Protein AF-A0A439DFT6-F1 (afdb_monomer_lite)

Secondary structure (DSSP, 8-state):
-HHHHHHHHHHTT--EEEEESB-TTSS-BPPHHHHHHHHHHHHHHHHHTT-TT-EEEEEE-HHHHHHHTTPPP-HHHHHHHHHHHHHHHHHHHHTT-SEEEE--HHHH---HHHHHHHHHHHTT-EEEEPP-STTSPPHHHHHHHT-SEEE-TTHHHHHHHHHHHHHHHHHHTT---

Sequence (177 aa):
MQLAACLWTAGAGAVGANVEDLRGDGEALWSLEEQVWRLKRVLEVAAENGCTGFVINARCDVFNLAWSKGAKSGADGDEALLREVVRRGKAYLEAGATTVFVWGGAGRGVRDHEIRTLVGEFGGRLAVKLGEGENALSVRELADIGVARISVGPSLYLAGNKAVREVAGRIVQGGRL

pLDDT: mean 92.46, std 9.85, range [46.19, 98.88]

Structure (mmCIF, N/CA/C/O backbone):
data_AF-A0A439DFT6-F1
#
_entry.id   AF-A0A439DFT6-F1
#
loop_
_atom_site.group_PDB
_atom_site.id
_atom_site.type_symbol
_atom_site.label_atom_id
_atom_site.label_alt_id
_atom_site.label_comp_id
_atom_site.label_asym_id
_atom_site.label_entity_id
_atom_site.label_seq_id
_atom_site.pdbx_PDB_ins_code
_atom_site.Cartn_x
_atom_site.Cartn_y
_atom_site.Cartn_z
_atom_site.occupancy
_atom_site.B_iso_or_equiv
_atom_site.auth_seq_id
_atom_site.auth_comp_id
_atom_site.auth_asym_id
_atom_site.auth_atom_id
_atom_site.pdbx_PDB_model_num
ATOM 1 N N . MET A 1 1 ? 0.814 19.461 2.823 1.00 46.19 1 MET A N 1
ATOM 2 C CA . MET A 1 1 ? 0.739 19.138 1.377 1.00 46.19 1 MET A CA 1
ATOM 3 C C . MET A 1 1 ? -0.189 17.952 1.064 1.00 46.19 1 MET A C 1
ATOM 5 O O . MET A 1 1 ? -0.989 18.076 0.152 1.00 46.19 1 MET A O 1
ATOM 9 N N . GLN A 1 2 ? -0.179 16.845 1.826 1.00 52.91 2 GLN A N 1
ATOM 10 C CA . GLN A 1 2 ? -1.015 15.654 1.537 1.00 52.91 2 GLN A CA 1
ATOM 11 C C . GLN A 1 2 ? -2.542 15.820 1.704 1.00 52.91 2 GLN A C 1
ATOM 13 O O . GLN A 1 2 ? -3.296 15.145 1.011 1.00 52.91 2 GLN A O 1
ATOM 18 N N . LEU A 1 3 ? -3.018 16.721 2.571 1.00 53.25 3 LEU A N 1
ATOM 19 C CA . LEU A 1 3 ? -4.462 16.908 2.810 1.00 53.25 3 LEU A CA 1
ATOM 20 C C . LEU A 1 3 ? -5.192 17.569 1.629 1.00 53.25 3 LEU A C 1
ATOM 22 O O . LEU A 1 3 ? -6.256 17.108 1.230 1.00 53.25 3 LEU A O 1
ATOM 26 N N . ALA A 1 4 ? -4.584 18.590 1.015 1.00 56.88 4 ALA A N 1
ATOM 27 C CA . ALA A 1 4 ? -5.124 19.225 -0.191 1.00 56.88 4 ALA A CA 1
ATOM 28 C C . ALA A 1 4 ? -5.192 18.239 -1.370 1.00 56.88 4 ALA A C 1
ATOM 30 O O . ALA A 1 4 ? -6.141 18.263 -2.150 1.00 56.88 4 ALA A O 1
ATOM 31 N N . ALA A 1 5 ? -4.221 17.323 -1.454 1.00 61.09 5 ALA A N 1
ATOM 32 C CA . ALA A 1 5 ? -4.226 16.268 -2.457 1.00 61.09 5 ALA A CA 1
ATOM 33 C C . ALA A 1 5 ? -5.395 15.290 -2.260 1.00 61.09 5 ALA A C 1
ATOM 35 O O . ALA A 1 5 ? -6.008 14.899 -3.246 1.00 61.09 5 ALA A O 1
ATOM 36 N N . CYS A 1 6 ? -5.753 14.934 -1.020 1.00 62.88 6 CYS A N 1
ATOM 37 C CA . CYS A 1 6 ? -6.883 14.034 -0.750 1.00 62.88 6 CYS A CA 1
ATOM 38 C C . CYS A 1 6 ? -8.229 14.664 -1.133 1.00 62.88 6 CYS A C 1
ATOM 40 O O . CYS A 1 6 ? -9.065 13.997 -1.736 1.00 62.88 6 CYS A O 1
ATOM 42 N N . LEU A 1 7 ? -8.402 15.961 -0.863 1.00 66.38 7 LEU A N 1
ATOM 43 C CA . LEU A 1 7 ? -9.590 16.712 -1.276 1.00 66.38 7 LEU A CA 1
ATOM 44 C C . LEU A 1 7 ? -9.737 16.786 -2.788 1.00 66.38 7 LEU A C 1
ATOM 46 O O . LEU A 1 7 ? -10.799 16.487 -3.327 1.00 66.38 7 LEU A O 1
ATOM 50 N N . TRP A 1 8 ? -8.651 17.134 -3.476 1.00 72.12 8 TRP A N 1
ATOM 51 C CA . TRP A 1 8 ? -8.635 17.132 -4.933 1.00 72.12 8 TRP A CA 1
ATOM 52 C C . TRP A 1 8 ? -8.912 15.734 -5.498 1.00 72.12 8 TRP A C 1
ATOM 54 O O . TRP A 1 8 ? -9.684 15.594 -6.438 1.00 72.12 8 TRP A O 1
ATOM 64 N N . THR A 1 9 ? -8.338 14.696 -4.884 1.00 74.88 9 THR A N 1
ATOM 65 C CA . THR A 1 9 ? -8.530 13.291 -5.277 1.00 74.88 9 THR A CA 1
ATOM 66 C C . THR A 1 9 ? -10.007 12.902 -5.206 1.00 74.88 9 THR A C 1
ATOM 68 O O . THR A 1 9 ? -10.544 12.369 -6.176 1.00 74.88 9 THR A O 1
ATOM 71 N N . ALA A 1 10 ? -10.688 13.233 -4.107 1.00 74.25 10 ALA A N 1
ATOM 72 C CA . ALA A 1 10 ? -12.118 12.981 -3.959 1.00 74.25 10 ALA A CA 1
ATOM 73 C C . ALA A 1 10 ? -12.960 13.818 -4.943 1.00 74.25 10 ALA A C 1
ATOM 75 O O . ALA A 1 10 ? -13.829 13.278 -5.624 1.00 74.25 10 ALA A O 1
ATOM 76 N N . GLY A 1 11 ? -12.643 15.109 -5.104 1.00 78.06 11 GLY A N 1
ATOM 77 C CA . GLY A 1 11 ? -13.295 15.987 -6.083 1.00 78.06 11 GLY A CA 1
ATOM 78 C C . GLY A 1 11 ? -13.115 15.538 -7.540 1.00 78.06 11 GLY A C 1
ATOM 79 O O . GLY A 1 11 ? -13.977 15.799 -8.374 1.00 78.06 11 GLY A O 1
ATOM 80 N N . ALA A 1 12 ? -12.037 14.811 -7.843 1.00 85.00 12 ALA A N 1
ATOM 81 C CA . ALA A 1 12 ? -11.790 14.176 -9.137 1.00 85.00 12 ALA A CA 1
ATOM 82 C C . ALA A 1 12 ? -12.523 12.827 -9.318 1.00 85.00 12 ALA A C 1
ATOM 84 O O . ALA A 1 12 ? -12.347 12.169 -10.343 1.00 85.00 12 ALA A O 1
ATOM 85 N N . GLY A 1 13 ? -13.338 12.400 -8.346 1.00 86.50 13 GLY A N 1
ATOM 86 C CA . GLY A 1 13 ? -14.140 11.174 -8.400 1.00 86.50 13 GLY A CA 1
ATOM 87 C C . GLY A 1 13 ? -13.466 9.930 -7.816 1.00 86.50 13 GLY A C 1
ATOM 88 O O . GLY A 1 13 ? -13.997 8.827 -7.953 1.00 86.50 13 GLY A O 1
ATOM 89 N N . ALA A 1 14 ? -12.307 10.059 -7.164 1.00 89.75 14 ALA A N 1
ATOM 90 C CA . ALA A 1 14 ? -11.690 8.920 -6.496 1.00 89.75 14 ALA A CA 1
ATOM 91 C C . ALA A 1 14 ? -12.434 8.563 -5.200 1.00 89.75 14 ALA A C 1
ATOM 93 O O . ALA A 1 14 ? -12.716 9.416 -4.361 1.00 89.75 14 ALA A O 1
ATOM 94 N N . VAL A 1 15 ? -12.675 7.268 -5.004 1.00 91.25 15 VAL A N 1
ATOM 95 C CA . VAL A 1 15 ? -13.383 6.719 -3.832 1.00 91.25 15 VAL A CA 1
ATOM 96 C C . VAL A 1 15 ? -12.442 6.218 -2.731 1.00 91.25 15 VAL A C 1
ATOM 98 O O . VAL A 1 15 ? -12.882 5.631 -1.747 1.00 91.25 15 VAL A O 1
ATOM 101 N N . GLY A 1 16 ? -11.134 6.416 -2.890 1.00 94.00 16 GLY A N 1
ATOM 102 C CA . GLY A 1 16 ? -10.143 6.031 -1.896 1.00 94.00 16 GLY A CA 1
ATOM 103 C C . GLY A 1 16 ? -8.721 6.418 -2.281 1.00 94.00 16 GLY A C 1
ATOM 104 O O . GLY A 1 16 ? -8.456 6.824 -3.414 1.00 94.00 16 GLY A O 1
ATOM 105 N N . ALA A 1 17 ? -7.793 6.266 -1.338 1.00 94.88 17 ALA A N 1
ATOM 106 C CA . ALA A 1 17 ? -6.381 6.578 -1.545 1.00 94.88 17 ALA A CA 1
ATOM 107 C C . ALA A 1 17 ? -5.445 5.629 -0.788 1.00 94.88 17 ALA A C 1
ATOM 109 O O . ALA A 1 17 ? -5.797 5.049 0.242 1.00 94.88 17 ALA A O 1
ATOM 110 N N . ASN A 1 18 ? -4.215 5.518 -1.294 1.00 96.75 18 ASN A N 1
ATOM 111 C CA . ASN A 1 18 ? -3.102 5.003 -0.508 1.00 96.75 18 ASN A CA 1
ATOM 112 C C . ASN A 1 18 ? -2.493 6.158 0.297 1.00 96.75 18 ASN A C 1
ATOM 114 O O . ASN A 1 18 ? -2.158 7.192 -0.279 1.00 96.75 18 ASN A O 1
ATOM 118 N N . VAL A 1 19 ? -2.313 5.974 1.605 1.00 96.88 19 VAL A N 1
ATOM 119 C CA . VAL A 1 19 ? -1.656 6.965 2.475 1.00 96.88 19 VAL A CA 1
ATOM 120 C C . VAL A 1 19 ? -0.466 6.303 3.149 1.00 96.88 19 VAL A C 1
ATOM 122 O O . VAL A 1 19 ? -0.645 5.426 3.990 1.00 96.88 19 VAL A O 1
ATOM 125 N N . GLU A 1 20 ? 0.741 6.699 2.755 1.00 97.00 20 GLU A N 1
ATOM 126 C CA . GLU A 1 20 ? 1.988 6.105 3.245 1.00 97.00 20 GLU A CA 1
ATOM 127 C C . GLU A 1 20 ? 2.536 6.779 4.502 1.00 97.00 20 GLU A C 1
ATOM 129 O O . GLU A 1 20 ? 2.322 7.978 4.746 1.00 97.00 20 GLU A O 1
ATOM 134 N N . ASP A 1 21 ? 3.214 5.965 5.308 1.00 98.00 21 ASP A N 1
ATOM 135 C CA . ASP A 1 21 ? 3.904 6.370 6.527 1.00 98.00 21 ASP A CA 1
ATOM 136 C C . ASP A 1 21 ? 5.374 6.731 6.299 1.00 98.00 21 ASP A C 1
ATOM 138 O O . ASP A 1 21 ? 5.986 7.299 7.199 1.00 98.00 21 ASP A O 1
ATOM 142 N N . LEU A 1 22 ? 5.918 6.505 5.101 1.00 96.94 22 LEU A N 1
ATOM 143 C CA . LEU A 1 22 ? 7.185 7.092 4.676 1.00 96.94 22 LEU A CA 1
ATOM 144 C C . LEU A 1 22 ? 7.023 8.607 4.495 1.00 96.94 22 LEU A C 1
ATOM 146 O O . LEU A 1 22 ? 6.052 9.096 3.909 1.00 96.94 22 LEU A O 1
ATOM 150 N N . ARG A 1 23 ? 7.973 9.380 5.017 1.00 95.19 23 ARG A N 1
ATOM 151 C CA . ARG A 1 23 ? 8.036 10.820 4.766 1.00 95.19 23 ARG A CA 1
ATOM 152 C C . ARG A 1 23 ? 8.435 11.082 3.317 1.00 95.19 23 ARG A C 1
ATOM 154 O O . ARG A 1 23 ? 9.106 10.274 2.686 1.00 95.19 23 ARG A O 1
ATOM 161 N N . GLY A 1 24 ? 8.060 12.252 2.803 1.00 90.19 24 GLY A N 1
ATOM 162 C CA . GLY A 1 24 ? 8.335 12.627 1.412 1.00 90.19 24 GLY A CA 1
ATOM 163 C C . GLY A 1 24 ? 9.822 12.763 1.060 1.00 90.19 24 GLY A C 1
ATOM 164 O O . GLY A 1 24 ? 10.148 12.791 -0.120 1.00 90.19 24 GLY A O 1
ATOM 165 N N . ASP A 1 25 ? 10.710 12.835 2.057 1.00 91.31 25 ASP A N 1
ATOM 166 C CA . ASP A 1 25 ? 12.165 12.782 1.861 1.00 91.31 25 ASP A CA 1
ATOM 167 C C . ASP A 1 25 ? 12.691 11.352 1.644 1.00 91.31 25 ASP A C 1
ATOM 16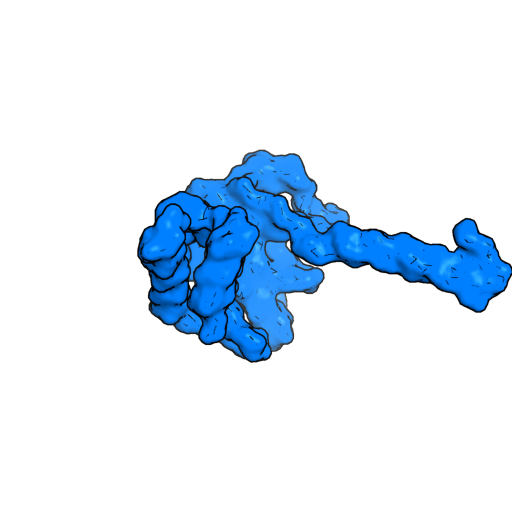9 O O . ASP A 1 25 ? 13.820 11.185 1.202 1.00 91.31 25 ASP A O 1
ATOM 173 N N . GLY A 1 26 ? 11.886 10.324 1.932 1.00 91.44 26 GLY A N 1
ATOM 174 C CA . GLY A 1 26 ? 12.284 8.919 1.852 1.00 91.44 26 GLY A CA 1
ATOM 175 C C . GLY A 1 26 ? 13.213 8.459 2.980 1.00 91.44 26 GLY A C 1
ATOM 176 O O . GLY A 1 26 ? 13.631 7.303 2.984 1.00 91.44 26 GLY A O 1
ATOM 177 N N . GLU A 1 27 ? 13.515 9.325 3.951 1.00 93.06 27 GLU A N 1
ATOM 178 C CA . GLU A 1 27 ? 14.574 9.094 4.941 1.00 93.06 27 GLU A CA 1
ATOM 179 C C . GLU A 1 27 ? 14.055 8.556 6.272 1.00 93.06 27 GLU A C 1
ATOM 181 O O . GLU A 1 27 ? 14.809 7.958 7.045 1.00 93.06 27 GLU A O 1
ATOM 186 N N . ALA A 1 28 ? 12.778 8.753 6.585 1.00 96.06 28 ALA A N 1
ATOM 187 C CA . ALA A 1 28 ? 12.188 8.205 7.798 1.00 96.06 28 ALA A CA 1
ATOM 188 C C . ALA A 1 28 ? 10.698 7.934 7.636 1.00 96.06 28 ALA A C 1
ATOM 190 O O . ALA A 1 28 ? 10.047 8.450 6.728 1.00 96.06 28 ALA A O 1
ATOM 191 N N . LEU A 1 29 ? 10.160 7.150 8.565 1.00 97.81 29 LEU A N 1
ATOM 192 C CA . LEU A 1 29 ? 8.723 7.051 8.755 1.00 97.81 29 LEU A CA 1
ATOM 193 C C . LEU A 1 29 ? 8.243 8.206 9.637 1.00 97.81 29 LEU A C 1
ATOM 195 O O . LEU A 1 29 ? 8.981 8.694 10.495 1.00 97.81 29 LEU A O 1
ATOM 199 N N . TRP A 1 30 ? 6.987 8.595 9.473 1.00 97.94 30 TRP A N 1
ATOM 200 C CA . TRP A 1 30 ? 6.274 9.344 10.500 1.00 97.94 30 TRP A CA 1
ATOM 201 C C . TRP A 1 30 ? 6.194 8.522 11.792 1.00 97.94 30 TRP A C 1
ATOM 203 O O . TRP A 1 30 ? 6.195 7.276 11.766 1.00 97.94 30 TRP A O 1
ATOM 213 N N . SER A 1 31 ? 6.103 9.213 12.932 1.00 98.38 31 SER A N 1
ATOM 214 C CA . SER A 1 31 ? 5.761 8.536 14.185 1.00 98.38 31 SER A CA 1
ATOM 215 C C . SER A 1 31 ? 4.411 7.825 14.041 1.00 98.38 31 SER A C 1
ATOM 217 O O . SER A 1 31 ? 3.616 8.125 13.140 1.00 98.38 31 SER A O 1
ATOM 219 N N . LEU A 1 32 ? 4.160 6.834 14.897 1.00 98.69 32 LEU A N 1
ATOM 220 C CA . LEU A 1 32 ? 2.911 6.080 14.827 1.00 98.69 32 LEU A CA 1
ATOM 221 C C . LEU A 1 32 ? 1.713 7.014 15.044 1.00 98.69 32 LEU A C 1
ATOM 223 O O . LEU A 1 32 ? 0.720 6.943 14.323 1.00 98.69 32 LEU A O 1
ATOM 227 N N . GLU A 1 33 ? 1.854 7.921 16.002 1.00 98.62 33 GLU A N 1
ATOM 228 C CA . GLU A 1 33 ? 0.868 8.911 16.408 1.00 98.62 33 GLU A CA 1
ATOM 229 C C . GLU A 1 33 ? 0.565 9.885 15.265 1.00 98.62 33 GLU A C 1
ATOM 231 O O . GLU A 1 33 ? -0.601 10.116 14.940 1.00 98.62 33 GLU A O 1
ATOM 236 N N . GLU A 1 34 ? 1.601 10.405 14.600 1.00 98.38 34 GLU A N 1
ATOM 237 C CA . GLU A 1 34 ? 1.437 11.288 13.442 1.00 98.38 34 GLU A CA 1
ATOM 238 C C . GLU A 1 34 ? 0.764 10.569 12.276 1.00 98.38 34 GLU A C 1
ATOM 240 O O . GLU A 1 34 ? -0.132 11.132 11.647 1.00 98.38 34 GLU A O 1
ATOM 245 N N . GLN A 1 35 ? 1.151 9.324 11.984 1.00 98.44 35 GLN A N 1
ATOM 246 C CA . GLN A 1 35 ? 0.520 8.577 10.903 1.00 98.44 35 GLN A CA 1
ATOM 247 C C . GLN A 1 35 ? -0.953 8.290 11.206 1.00 98.44 35 GLN A C 1
ATOM 249 O O . GLN A 1 35 ? -1.802 8.519 10.348 1.00 98.44 35 GLN A O 1
ATOM 254 N N . VAL A 1 36 ? -1.283 7.856 12.425 1.00 98.75 36 VAL A N 1
ATOM 255 C CA . VAL A 1 36 ? -2.674 7.649 12.857 1.00 98.75 36 VAL A CA 1
ATOM 256 C C . VAL A 1 36 ? -3.481 8.943 12.746 1.00 98.75 36 VAL A C 1
ATOM 258 O O . VAL A 1 36 ? -4.593 8.926 12.213 1.00 98.75 36 VAL A O 1
ATOM 261 N N . TRP A 1 37 ? -2.924 10.072 13.192 1.00 98.06 37 TRP A N 1
ATOM 262 C CA . TRP A 1 37 ? -3.565 11.377 13.044 1.00 98.06 37 TRP A CA 1
ATOM 263 C C . TRP A 1 37 ? -3.812 11.722 11.569 1.00 98.06 37 TRP A C 1
ATOM 265 O O . TRP A 1 37 ? -4.918 12.127 11.209 1.00 98.06 37 TRP A O 1
ATOM 275 N N . ARG A 1 38 ? -2.827 11.490 10.690 1.00 97.00 38 ARG A N 1
ATOM 276 C CA . ARG A 1 38 ? -2.957 11.725 9.243 1.00 97.00 38 ARG A CA 1
ATOM 277 C C . ARG A 1 38 ? -4.072 10.883 8.624 1.00 97.00 38 ARG A C 1
ATOM 279 O O . ARG A 1 38 ? -4.855 11.424 7.848 1.00 97.00 38 ARG A O 1
ATOM 286 N N . LEU A 1 39 ? -4.169 9.596 8.966 1.00 97.50 39 LEU A N 1
ATOM 287 C CA . LEU A 1 39 ? -5.229 8.709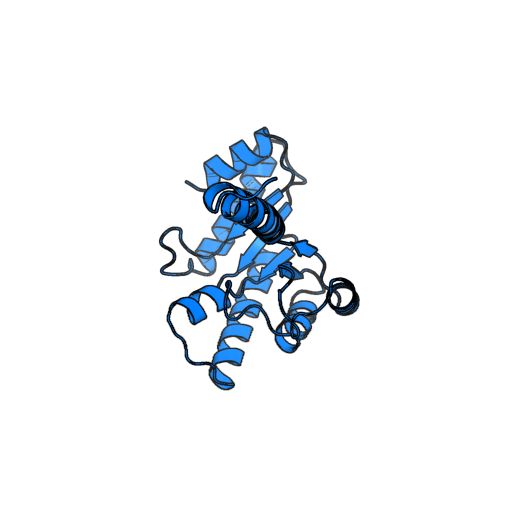 8.464 1.00 97.50 39 LEU A CA 1
ATOM 288 C C . LEU A 1 39 ? -6.618 9.207 8.883 1.00 97.50 39 LEU A C 1
ATOM 290 O O . LEU A 1 39 ? -7.490 9.375 8.031 1.00 97.50 39 L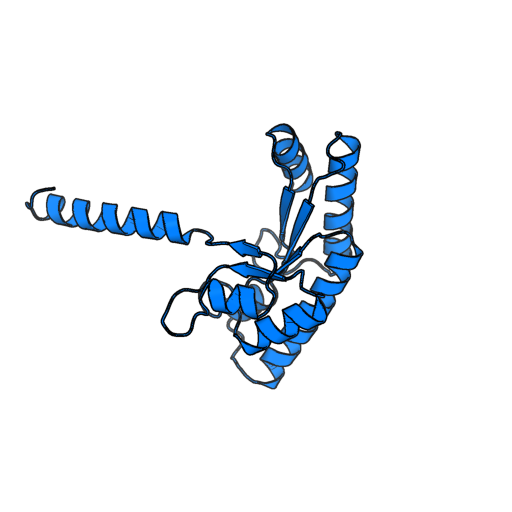EU A O 1
ATOM 294 N N . LYS A 1 40 ? -6.799 9.520 10.173 1.00 97.44 40 LYS A N 1
ATOM 295 C CA . LYS A 1 40 ? -8.064 10.059 10.697 1.00 97.44 40 LYS A CA 1
ATOM 296 C C . LYS A 1 40 ? -8.441 11.369 10.018 1.00 97.44 40 LYS A C 1
ATOM 298 O O . LYS A 1 40 ? -9.585 11.527 9.602 1.00 97.44 40 LYS A O 1
ATOM 303 N N . ARG A 1 41 ? -7.475 12.276 9.837 1.00 95.81 41 ARG A N 1
ATOM 304 C CA . ARG A 1 41 ? -7.732 13.566 9.192 1.00 95.81 41 ARG A CA 1
ATOM 305 C C . ARG A 1 41 ? -8.142 13.410 7.727 1.00 95.81 41 ARG A C 1
ATOM 307 O O . ARG A 1 41 ? -8.985 14.167 7.268 1.00 95.81 41 ARG A O 1
ATOM 314 N N . VAL A 1 42 ? -7.595 12.437 6.993 1.00 93.88 42 VAL A N 1
ATOM 315 C CA . VAL A 1 42 ? -8.036 12.154 5.614 1.00 93.88 42 VAL A CA 1
ATOM 316 C C . VAL A 1 42 ? -9.494 11.689 5.583 1.00 93.88 42 VAL A C 1
ATOM 318 O O . VAL A 1 42 ? -10.258 12.197 4.766 1.00 93.88 42 VAL A O 1
ATOM 321 N N . LEU A 1 43 ? -9.892 10.771 6.472 1.00 94.19 43 LEU A N 1
ATOM 322 C CA . LEU A 1 43 ? -11.280 10.295 6.554 1.00 94.19 43 LEU A CA 1
ATOM 323 C C . LEU A 1 43 ? -12.251 11.416 6.939 1.00 94.19 43 LEU A C 1
ATOM 325 O O . LEU A 1 43 ? -13.291 11.570 6.306 1.00 94.19 43 LEU A O 1
ATOM 329 N N . GLU A 1 44 ? -11.894 12.214 7.946 1.00 94.06 44 GLU A N 1
ATOM 330 C CA . GLU A 1 44 ? -12.691 13.356 8.404 1.00 94.06 44 GLU A CA 1
ATOM 331 C C . GLU A 1 44 ? -12.914 14.363 7.270 1.00 94.06 44 GLU A C 1
ATOM 333 O O . GLU A 1 44 ? -14.048 14.702 6.951 1.00 94.06 44 GLU A O 1
ATOM 338 N N . VAL A 1 45 ? -11.840 14.762 6.589 1.00 90.81 45 VAL A N 1
ATOM 339 C CA . VAL A 1 45 ? -11.898 15.709 5.471 1.00 90.81 45 VAL A CA 1
ATOM 340 C C . VAL A 1 45 ? -12.704 15.155 4.293 1.00 90.81 45 VAL A C 1
ATOM 342 O O . VAL A 1 45 ? -13.462 15.895 3.665 1.00 90.81 45 VAL A O 1
ATOM 345 N N . ALA A 1 46 ? -12.579 13.862 3.984 1.00 89.69 46 ALA A N 1
ATOM 346 C CA . ALA A 1 46 ? -13.399 13.231 2.953 1.00 89.69 46 ALA A CA 1
ATOM 347 C C . ALA A 1 46 ? -14.893 13.281 3.321 1.00 89.69 46 ALA A C 1
ATOM 349 O O . ALA A 1 46 ? -15.718 13.650 2.485 1.00 89.69 46 ALA A O 1
ATOM 350 N N . ALA A 1 47 ? -15.239 12.988 4.577 1.00 90.69 47 ALA A N 1
ATOM 351 C CA . ALA A 1 47 ? -16.610 13.065 5.071 1.00 90.69 47 ALA A CA 1
ATOM 352 C C . ALA A 1 47 ? -17.165 14.503 5.058 1.00 90.69 47 ALA A C 1
ATOM 354 O O . ALA A 1 47 ? -18.278 14.707 4.574 1.00 90.69 47 ALA A O 1
ATOM 355 N N . GLU A 1 48 ? -16.380 15.498 5.495 1.00 89.75 48 GLU A N 1
ATOM 356 C CA . GLU A 1 48 ? -16.717 16.936 5.429 1.00 89.75 48 GLU A CA 1
ATOM 357 C C . GLU A 1 48 ? -17.063 17.390 3.997 1.00 89.75 48 GLU A C 1
ATOM 359 O O . GLU A 1 48 ? -17.821 18.340 3.810 1.00 89.75 48 GLU A O 1
ATOM 364 N N . ASN A 1 49 ? -16.541 16.694 2.982 1.00 85.62 49 ASN A N 1
ATOM 365 C CA . ASN A 1 49 ? -16.734 17.003 1.563 1.00 85.62 49 ASN A CA 1
ATOM 366 C C . ASN A 1 49 ? -17.709 16.039 0.861 1.00 85.62 49 ASN A C 1
ATOM 368 O O . ASN A 1 49 ? -17.737 15.959 -0.364 1.00 85.62 49 ASN A O 1
ATOM 372 N N . GLY A 1 50 ? -18.527 15.310 1.628 1.00 86.88 50 GLY A N 1
ATOM 373 C CA . GLY A 1 50 ? -19.589 14.449 1.100 1.00 86.88 50 GLY A CA 1
ATOM 374 C C . GLY A 1 50 ? -19.132 13.059 0.646 1.00 86.88 50 GLY A C 1
ATOM 375 O O . GLY A 1 50 ? -19.939 12.290 0.127 1.00 86.88 50 GLY A O 1
ATOM 376 N N . CYS A 1 51 ? -17.868 12.692 0.865 1.00 88.12 51 CYS A N 1
ATOM 377 C CA . CYS A 1 51 ? -17.307 11.385 0.518 1.00 88.12 51 CYS A CA 1
ATOM 378 C C . CYS A 1 51 ? -17.246 10.454 1.738 1.00 88.12 51 CYS A C 1
ATOM 380 O O . CYS A 1 51 ? -16.184 9.970 2.122 1.00 88.12 51 CYS A O 1
ATOM 382 N N . THR A 1 52 ? -18.394 10.169 2.353 1.00 88.38 52 THR A N 1
ATOM 383 C CA . THR A 1 52 ? -18.481 9.326 3.564 1.00 88.38 52 THR A CA 1
ATOM 384 C C . THR A 1 52 ? -18.074 7.864 3.344 1.00 88.38 52 T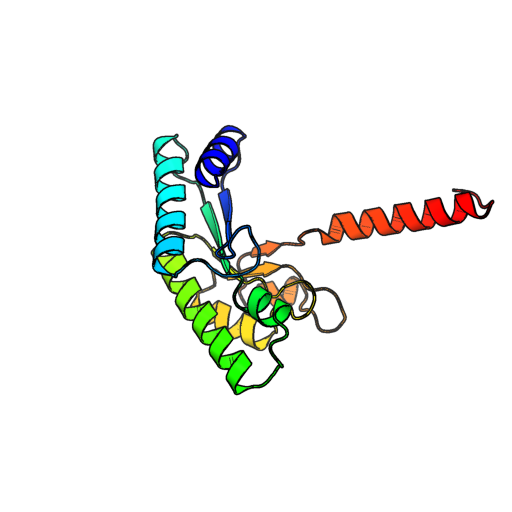HR A C 1
ATOM 386 O O . THR A 1 52 ? -17.751 7.170 4.303 1.00 88.38 52 THR A O 1
ATOM 389 N N . GLY A 1 53 ? -18.060 7.395 2.092 1.00 90.44 53 GLY A N 1
ATOM 390 C CA . GLY A 1 53 ? -17.585 6.063 1.702 1.00 90.44 53 GLY A CA 1
ATOM 391 C C . GLY A 1 53 ? -16.107 5.998 1.305 1.00 90.44 53 GLY A C 1
ATOM 392 O O . GLY A 1 53 ? -15.694 5.000 0.719 1.00 90.44 53 GLY A O 1
ATOM 393 N N . PHE A 1 54 ? -15.320 7.053 1.547 1.00 94.12 54 PHE A N 1
ATOM 394 C CA . PHE A 1 54 ? -13.919 7.092 1.135 1.00 94.12 54 PHE A CA 1
ATOM 395 C C . PHE A 1 54 ? -13.081 6.062 1.900 1.00 94.12 54 PHE A C 1
ATOM 397 O O . PHE A 1 54 ? -13.030 6.075 3.129 1.00 94.12 54 PHE A O 1
ATOM 404 N N . VAL A 1 55 ? -12.388 5.184 1.174 1.00 96.56 55 VAL A N 1
ATOM 405 C CA . VAL A 1 55 ? -11.568 4.123 1.774 1.00 96.56 55 VAL A CA 1
ATOM 406 C C . VAL A 1 55 ? -10.090 4.494 1.806 1.00 96.56 55 VAL A C 1
ATOM 408 O O . VAL A 1 55 ? -9.533 5.009 0.833 1.00 96.56 55 VAL A O 1
ATOM 411 N N . ILE A 1 56 ? -9.415 4.172 2.909 1.00 97.88 56 ILE A N 1
ATOM 412 C CA . ILE A 1 56 ? -7.959 4.298 2.998 1.00 97.88 56 ILE A CA 1
ATOM 413 C C . ILE A 1 56 ? -7.308 2.923 2.950 1.00 97.88 56 ILE A C 1
ATOM 415 O O . ILE A 1 56 ? -7.613 2.036 3.745 1.00 97.88 56 ILE A O 1
ATOM 419 N N . ASN A 1 57 ? -6.348 2.789 2.041 1.00 98.44 57 ASN A N 1
ATOM 420 C CA . ASN A 1 57 ? -5.372 1.714 2.041 1.00 98.44 57 ASN A CA 1
ATOM 421 C C . ASN A 1 57 ? -4.071 2.241 2.666 1.00 98.44 57 ASN A C 1
ATOM 423 O O . ASN A 1 57 ? -3.248 2.864 1.990 1.00 98.44 57 ASN A O 1
ATOM 427 N N . ALA A 1 58 ? -3.918 2.071 3.978 1.00 98.62 58 ALA A N 1
ATOM 428 C CA . ALA A 1 58 ? -2.801 2.639 4.726 1.00 98.62 58 ALA A CA 1
ATOM 429 C C . ALA A 1 58 ? -1.511 1.897 4.370 1.00 98.62 58 ALA A C 1
ATOM 431 O O . ALA A 1 58 ? -1.384 0.703 4.637 1.00 98.62 58 ALA A O 1
ATOM 432 N N . ARG A 1 59 ? -0.561 2.589 3.741 1.00 98.62 59 ARG A N 1
ATOM 433 C CA . ARG A 1 59 ? 0.690 1.989 3.286 1.00 98.62 59 ARG A CA 1
ATOM 434 C C . ARG A 1 59 ? 1.752 2.067 4.385 1.00 98.62 59 ARG A C 1
ATOM 436 O O . ARG A 1 59 ? 1.981 3.133 4.949 1.00 98.62 59 ARG A O 1
ATOM 443 N N . CYS A 1 60 ? 2.370 0.925 4.666 1.00 98.69 60 CYS A N 1
ATOM 444 C CA . CYS A 1 60 ? 3.431 0.741 5.646 1.00 98.69 60 CYS A CA 1
ATOM 445 C C . CYS A 1 60 ? 4.749 0.437 4.923 1.00 98.69 60 CYS A C 1
ATOM 447 O O . CYS A 1 60 ? 4.851 -0.565 4.208 1.00 98.69 60 CYS A O 1
ATOM 449 N N . ASP A 1 61 ? 5.750 1.290 5.124 1.00 98.06 61 ASP A N 1
ATOM 450 C CA . ASP A 1 61 ? 7.053 1.246 4.455 1.00 98.06 61 ASP A CA 1
ATOM 451 C C . ASP A 1 61 ? 8.193 0.767 5.372 1.00 98.06 61 ASP A C 1
ATOM 453 O O . ASP A 1 61 ? 9.360 0.924 5.027 1.00 98.06 61 ASP A O 1
ATOM 457 N N . VAL A 1 62 ? 7.896 0.147 6.523 1.00 97.94 62 VAL A N 1
ATOM 458 C CA . VAL A 1 62 ? 8.919 -0.371 7.463 1.00 97.94 62 VAL A CA 1
ATOM 459 C C . VAL A 1 62 ? 9.949 -1.260 6.758 1.00 97.94 62 VAL A C 1
ATOM 461 O O . VAL A 1 62 ? 11.151 -1.036 6.895 1.00 97.94 62 VAL A O 1
ATOM 464 N N . PHE A 1 63 ? 9.495 -2.236 5.964 1.00 96.19 63 PHE A N 1
ATOM 465 C CA . PHE A 1 63 ? 10.393 -3.111 5.207 1.00 96.19 63 PHE A CA 1
ATOM 466 C C . PHE A 1 63 ? 11.156 -2.357 4.115 1.00 96.19 63 PHE A C 1
ATOM 468 O O . PHE A 1 63 ? 12.363 -2.552 3.971 1.00 96.19 63 PHE A O 1
ATOM 475 N N . ASN A 1 64 ? 10.472 -1.487 3.366 1.00 95.25 64 ASN A N 1
ATOM 476 C CA . ASN A 1 64 ? 11.084 -0.672 2.318 1.00 95.25 64 ASN A CA 1
ATOM 477 C C . ASN A 1 64 ? 12.210 0.221 2.869 1.00 95.25 64 ASN A C 1
ATOM 479 O O . ASN A 1 64 ? 13.314 0.210 2.328 1.00 95.25 64 ASN A O 1
ATOM 483 N N . LEU A 1 65 ? 11.959 0.941 3.966 1.00 95.25 65 LEU A N 1
ATOM 484 C CA . LEU A 1 65 ? 12.930 1.838 4.593 1.00 95.25 65 LEU A CA 1
ATOM 485 C C . LEU A 1 65 ? 14.118 1.077 5.191 1.00 95.25 65 LEU A C 1
ATOM 487 O O . LEU A 1 65 ? 15.264 1.497 5.045 1.00 95.25 65 LEU A O 1
ATOM 491 N N . ALA A 1 66 ? 13.866 -0.043 5.874 1.00 92.88 66 ALA A N 1
ATOM 492 C CA . ALA A 1 66 ? 14.946 -0.853 6.429 1.00 92.88 66 ALA A CA 1
ATOM 493 C C . ALA A 1 66 ? 15.879 -1.363 5.318 1.00 92.88 66 ALA A C 1
ATOM 495 O O . ALA A 1 66 ? 17.102 -1.254 5.427 1.00 92.88 66 ALA A O 1
ATOM 496 N N . TRP A 1 67 ? 15.304 -1.861 4.219 1.00 89.56 67 TRP A N 1
ATOM 497 C CA . TRP A 1 67 ? 16.072 -2.349 3.078 1.00 89.56 67 TRP A CA 1
ATOM 498 C C . TRP A 1 67 ? 16.825 -1.230 2.349 1.00 89.56 67 TRP A C 1
ATOM 500 O O . TRP A 1 67 ? 17.997 -1.407 2.018 1.00 89.56 67 TRP A O 1
ATOM 510 N N . SER A 1 68 ? 16.202 -0.065 2.134 1.00 88.69 68 SER A N 1
ATOM 511 C CA . SER A 1 68 ? 16.856 1.068 1.459 1.00 88.69 68 SER A CA 1
ATOM 512 C C . SER A 1 68 ? 18.059 1.606 2.239 1.00 88.69 68 SER A C 1
ATOM 514 O O . SER A 1 68 ? 19.021 2.070 1.631 1.00 88.69 68 SER A O 1
ATOM 516 N N . LYS A 1 69 ? 18.054 1.470 3.571 1.00 89.12 69 LYS A N 1
ATOM 517 C CA . LYS A 1 69 ? 19.178 1.824 4.453 1.00 89.12 69 LYS A CA 1
ATOM 518 C C . LYS A 1 69 ? 20.230 0.724 4.614 1.00 89.12 69 LYS A C 1
ATOM 520 O O . LYS A 1 69 ? 21.136 0.859 5.433 1.00 89.12 69 LYS A O 1
ATOM 525 N N . GLY A 1 70 ? 20.132 -0.361 3.846 1.00 83.44 70 GLY A N 1
ATOM 526 C CA . GLY A 1 70 ? 21.120 -1.438 3.853 1.00 83.44 70 GLY A CA 1
ATOM 527 C C . GLY A 1 70 ? 21.074 -2.316 5.103 1.00 83.44 70 GLY A C 1
ATOM 528 O O . GLY A 1 70 ? 22.097 -2.903 5.467 1.00 83.44 70 GLY A O 1
ATOM 529 N N . ALA A 1 71 ? 19.919 -2.417 5.774 1.00 78.56 71 ALA A N 1
ATOM 530 C CA . ALA A 1 71 ? 19.749 -3.377 6.858 1.00 78.56 71 ALA A CA 1
ATOM 531 C C . ALA A 1 71 ? 20.111 -4.784 6.359 1.00 78.56 71 ALA A C 1
ATOM 533 O O . ALA A 1 71 ? 19.548 -5.282 5.381 1.00 78.56 71 ALA A O 1
ATOM 534 N N . LYS A 1 72 ? 21.081 -5.422 7.023 1.00 66.75 72 LYS A N 1
ATOM 535 C CA . LYS A 1 72 ? 21.467 -6.797 6.705 1.00 66.75 72 LYS A CA 1
ATOM 536 C C . LYS A 1 72 ? 20.320 -7.725 7.095 1.00 66.75 72 LYS A C 1
ATOM 538 O O . LYS A 1 72 ? 19.827 -7.653 8.217 1.00 66.75 72 LYS A O 1
ATOM 543 N N . SER A 1 73 ? 19.920 -8.602 6.181 1.00 66.06 73 SER A N 1
ATOM 544 C CA . SER A 1 73 ? 18.951 -9.658 6.469 1.00 66.06 73 SER A CA 1
ATOM 545 C C . SER A 1 73 ? 19.485 -10.577 7.570 1.00 66.06 73 SER A C 1
ATOM 547 O O . SER A 1 73 ? 20.594 -11.100 7.454 1.00 66.06 73 SER A O 1
ATOM 549 N N . GLY A 1 74 ? 18.686 -10.791 8.609 1.00 71.38 74 GLY A N 1
ATOM 550 C CA . GLY A 1 74 ? 18.957 -11.711 9.710 1.00 71.38 74 GLY A CA 1
ATOM 551 C C . GLY A 1 74 ? 17.659 -11.998 10.457 1.00 71.38 74 GLY A C 1
ATOM 552 O O . GLY A 1 74 ? 16.805 -11.117 10.529 1.00 71.38 74 GLY A O 1
ATOM 553 N N . ALA A 1 75 ? 17.505 -13.217 10.983 1.00 73.62 75 ALA A N 1
ATOM 554 C CA . ALA A 1 75 ? 16.235 -13.700 11.537 1.00 73.62 75 ALA A CA 1
ATOM 555 C C . ALA A 1 75 ? 15.655 -12.757 12.606 1.00 73.62 75 ALA A C 1
ATOM 557 O O . ALA A 1 75 ? 14.522 -12.306 12.475 1.00 73.62 75 ALA A O 1
ATOM 558 N N . ASP A 1 76 ? 16.460 -12.360 13.595 1.00 74.31 76 ASP A N 1
ATOM 559 C CA . ASP A 1 76 ? 16.002 -11.479 14.680 1.00 74.31 76 ASP A CA 1
ATOM 560 C C . ASP A 1 76 ? 15.614 -10.074 14.190 1.00 74.31 76 ASP A C 1
ATOM 562 O O . ASP A 1 76 ? 14.684 -9.456 14.713 1.00 74.31 76 ASP A O 1
ATOM 566 N N . GLY A 1 77 ? 16.319 -9.572 13.170 1.00 84.00 77 GLY A N 1
ATOM 567 C CA . GLY A 1 77 ? 16.049 -8.273 12.557 1.00 84.00 77 GLY A CA 1
ATOM 568 C C . GLY A 1 77 ? 14.778 -8.286 11.711 1.00 84.00 77 GLY A C 1
ATOM 569 O O . GLY A 1 77 ? 13.944 -7.396 11.853 1.00 84.00 77 GLY A O 1
ATOM 570 N N . ASP A 1 78 ? 14.602 -9.314 10.877 1.00 88.25 78 ASP A N 1
ATOM 571 C CA . ASP A 1 78 ? 13.398 -9.499 10.059 1.00 88.25 78 ASP A CA 1
ATOM 572 C C . ASP A 1 78 ? 12.151 -9.658 10.955 1.00 88.25 78 ASP A C 1
ATOM 574 O O . ASP A 1 78 ? 11.137 -8.998 10.722 1.00 88.25 78 ASP A O 1
ATOM 578 N N . GLU A 1 79 ? 12.251 -10.419 12.049 1.00 92.69 79 GLU A N 1
ATOM 579 C CA . GLU A 1 79 ? 11.174 -10.578 13.035 1.00 92.69 79 GLU A CA 1
ATOM 580 C C . GLU A 1 79 ? 10.840 -9.273 13.779 1.00 92.69 79 GLU A C 1
ATOM 582 O O . GLU A 1 79 ? 9.672 -8.960 14.023 1.00 92.69 79 GLU A O 1
ATOM 587 N N . ALA A 1 80 ? 11.846 -8.467 14.135 1.00 94.62 80 ALA A N 1
ATOM 588 C CA . ALA A 1 80 ? 11.613 -7.159 14.747 1.00 94.62 80 ALA A CA 1
ATOM 589 C C . ALA A 1 80 ? 10.892 -6.194 13.791 1.00 94.62 80 ALA A C 1
ATOM 591 O O . ALA A 1 80 ? 9.972 -5.488 14.211 1.00 94.62 80 ALA A O 1
ATOM 592 N N . LEU A 1 81 ? 11.269 -6.195 12.509 1.00 96.25 81 LEU A N 1
ATOM 593 C CA . LEU A 1 81 ? 10.596 -5.405 11.479 1.00 96.25 81 LEU A CA 1
ATOM 594 C C . LEU A 1 81 ? 9.152 -5.874 11.272 1.00 96.25 81 LEU A C 1
ATOM 596 O O . LEU A 1 81 ? 8.252 -5.039 11.214 1.00 96.25 81 LEU A O 1
ATOM 600 N N . LEU A 1 82 ? 8.910 -7.187 11.226 1.00 97.88 82 LEU A N 1
ATOM 601 C CA . LEU A 1 82 ? 7.564 -7.745 11.103 1.00 97.88 82 LEU A CA 1
ATOM 602 C C . LEU A 1 82 ? 6.674 -7.339 12.287 1.00 97.88 82 LEU A C 1
ATOM 604 O O . LEU A 1 82 ? 5.548 -6.887 12.075 1.00 97.88 82 LEU A O 1
ATOM 608 N N . ARG A 1 83 ? 7.183 -7.403 13.525 1.00 98.38 83 ARG A N 1
ATOM 609 C CA . ARG A 1 83 ? 6.452 -6.917 14.711 1.00 98.38 83 ARG A CA 1
ATOM 610 C C . ARG A 1 83 ? 6.102 -5.433 14.615 1.00 98.38 83 ARG A C 1
ATOM 612 O O . ARG A 1 83 ? 4.995 -5.046 14.989 1.00 98.38 83 ARG A O 1
ATOM 619 N N . GLU A 1 84 ? 7.004 -4.604 14.093 1.00 98.44 84 GLU A N 1
ATOM 620 C CA . GLU A 1 84 ? 6.733 -3.178 13.888 1.00 98.44 84 GLU A CA 1
ATOM 621 C C . GLU A 1 84 ? 5.678 -2.939 12.795 1.00 98.44 84 GLU A C 1
ATOM 623 O O . GLU A 1 84 ? 4.792 -2.100 12.974 1.00 98.44 84 GLU A O 1
ATOM 628 N N . VAL A 1 85 ? 5.708 -3.708 11.699 1.00 98.75 85 VAL A N 1
ATOM 629 C CA . VAL A 1 85 ? 4.655 -3.684 10.667 1.00 98.75 85 VAL A CA 1
ATOM 630 C C . VAL A 1 85 ? 3.303 -4.056 11.273 1.00 98.75 85 VAL A C 1
ATOM 632 O O . VAL A 1 85 ? 2.317 -3.370 11.009 1.00 98.75 85 VAL A O 1
ATOM 635 N N . VAL A 1 86 ? 3.248 -5.102 12.103 1.00 98.88 86 VAL A N 1
ATOM 636 C CA . VAL A 1 86 ? 2.018 -5.530 12.786 1.00 98.88 86 VAL A CA 1
ATOM 637 C C . VAL A 1 86 ? 1.505 -4.435 13.722 1.00 98.88 86 VAL A C 1
ATOM 639 O O . VAL A 1 86 ? 0.326 -4.083 13.655 1.00 98.88 86 VAL A O 1
ATOM 642 N N . ARG A 1 87 ? 2.384 -3.848 14.548 1.00 98.88 87 ARG A N 1
ATOM 643 C CA . ARG A 1 87 ? 2.039 -2.751 15.469 1.00 98.88 87 ARG A CA 1
ATOM 644 C C . ARG A 1 87 ? 1.419 -1.571 14.723 1.00 98.88 87 ARG A C 1
ATOM 646 O O . ARG A 1 87 ? 0.345 -1.101 15.093 1.00 98.88 87 ARG A O 1
ATOM 653 N N . ARG A 1 88 ? 2.075 -1.121 13.651 1.00 98.81 88 ARG A N 1
ATOM 654 C CA . ARG A 1 88 ? 1.599 -0.030 12.790 1.00 98.81 88 ARG A CA 1
ATOM 6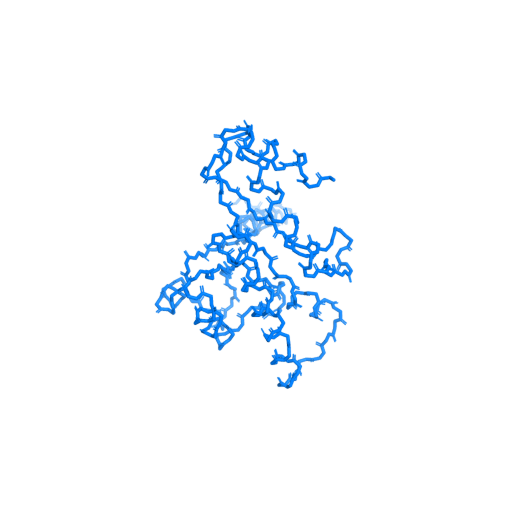55 C C . ARG A 1 88 ? 0.293 -0.381 12.093 1.00 98.81 88 ARG A C 1
ATOM 657 O O . ARG A 1 88 ? -0.666 0.376 12.178 1.00 98.81 88 ARG A O 1
ATOM 664 N N . GLY A 1 89 ? 0.230 -1.543 11.452 1.00 98.88 89 GLY A N 1
ATOM 665 C CA . GLY A 1 89 ? -0.938 -1.974 10.693 1.00 98.88 89 GLY A CA 1
ATOM 666 C C . GLY A 1 89 ? -2.200 -2.080 11.547 1.00 98.88 89 GLY A C 1
ATOM 667 O O . GLY A 1 89 ? -3.244 -1.580 11.137 1.00 98.88 89 GLY A O 1
ATOM 668 N N . LYS A 1 90 ? -2.110 -2.633 12.765 1.00 98.88 90 LYS A N 1
ATOM 669 C CA . LYS A 1 90 ? -3.250 -2.678 13.697 1.00 98.88 90 LYS A CA 1
ATOM 670 C C . LYS A 1 90 ? -3.742 -1.281 14.065 1.00 98.88 90 LYS A C 1
ATOM 672 O O . LYS A 1 90 ? -4.929 -1.005 13.919 1.00 98.88 90 LYS A O 1
ATOM 677 N N . ALA A 1 91 ? -2.832 -0.379 14.423 1.00 98.88 91 ALA A N 1
ATOM 678 C CA . ALA A 1 91 ? -3.181 1.009 14.716 1.00 98.88 91 ALA A CA 1
ATOM 679 C C . ALA A 1 91 ? -3.788 1.737 13.500 1.00 98.88 91 ALA A C 1
ATOM 681 O O . ALA A 1 91 ? -4.686 2.562 13.655 1.00 98.88 91 ALA A O 1
ATOM 682 N N . TYR A 1 92 ? -3.346 1.426 12.276 1.00 98.88 92 TYR A N 1
ATOM 683 C CA . TYR A 1 92 ? -3.926 1.994 11.055 1.00 98.88 92 TYR A CA 1
ATOM 684 C C . TYR A 1 92 ? -5.358 1.496 10.824 1.00 98.88 92 TYR A C 1
ATOM 686 O O . TYR A 1 92 ? -6.232 2.291 10.476 1.00 98.88 92 TYR A O 1
ATOM 694 N N . LEU A 1 93 ? -5.622 0.206 11.057 1.00 98.88 93 LEU A N 1
ATOM 695 C CA . LEU A 1 93 ? -6.969 -0.368 10.983 1.00 98.88 93 LEU A CA 1
ATOM 696 C C . LEU A 1 93 ? -7.891 0.213 12.065 1.00 98.88 93 LEU A C 1
ATOM 698 O O . LEU A 1 93 ? -9.029 0.566 11.767 1.00 98.88 93 LEU A O 1
ATOM 702 N N . GLU A 1 94 ? -7.402 0.372 13.297 1.00 98.75 94 GLU A N 1
ATOM 703 C CA . GLU A 1 94 ? -8.125 1.041 14.392 1.00 98.75 94 GLU A CA 1
ATOM 704 C C . GLU A 1 94 ? -8.412 2.519 14.088 1.00 98.75 94 GLU A C 1
ATOM 706 O O . GLU A 1 94 ? -9.438 3.058 14.501 1.00 98.75 94 GLU A O 1
ATOM 711 N N . ALA A 1 95 ? -7.538 3.180 13.326 1.00 98.56 95 ALA A N 1
ATOM 712 C CA . ALA A 1 95 ? -7.737 4.548 12.858 1.00 98.56 95 ALA A CA 1
ATOM 713 C C . ALA A 1 95 ? -8.789 4.676 11.738 1.00 98.56 95 ALA A C 1
ATOM 715 O O . ALA A 1 95 ? -9.110 5.801 11.355 1.00 98.56 95 ALA A O 1
ATOM 716 N N . GLY A 1 96 ? -9.321 3.560 11.226 1.00 98.38 96 GLY A N 1
ATOM 717 C CA . GLY A 1 96 ? -10.352 3.526 10.187 1.00 98.38 96 GLY A CA 1
ATOM 718 C C . GLY A 1 96 ? -9.845 3.164 8.789 1.00 98.38 96 GLY A C 1
ATOM 719 O O . GLY A 1 96 ? -10.615 3.239 7.833 1.00 98.38 96 GLY A O 1
ATOM 720 N N . ALA A 1 97 ? -8.577 2.761 8.631 1.00 98.56 97 ALA A N 1
ATOM 721 C CA . ALA A 1 97 ? -8.114 2.229 7.353 1.00 98.56 97 ALA A CA 1
ATOM 722 C C . ALA A 1 97 ? -8.873 0.941 6.994 1.00 98.56 97 ALA A C 1
ATOM 724 O O . ALA A 1 97 ? -9.087 0.061 7.829 1.00 98.56 97 ALA A O 1
ATOM 725 N N . THR A 1 98 ? -9.252 0.809 5.726 1.00 98.56 98 THR A N 1
ATOM 726 C CA . THR A 1 98 ? -9.951 -0.374 5.210 1.00 98.56 98 THR A CA 1
ATOM 727 C C . THR A 1 98 ? -8.986 -1.539 5.018 1.00 98.56 98 THR A C 1
ATOM 729 O O . THR A 1 98 ? -9.331 -2.684 5.304 1.00 98.56 98 THR A O 1
ATOM 732 N N . THR A 1 99 ? -7.767 -1.245 4.560 1.00 98.81 99 THR A N 1
ATOM 733 C CA . THR A 1 99 ? -6.688 -2.220 4.374 1.00 98.81 99 THR A CA 1
ATOM 734 C C . THR A 1 99 ? -5.340 -1.635 4.778 1.00 98.81 99 THR A C 1
ATOM 736 O O . THR A 1 99 ? -5.144 -0.418 4.742 1.00 98.81 99 THR A O 1
ATOM 739 N N . VAL A 1 100 ? -4.392 -2.511 5.111 1.00 98.88 100 VAL A N 1
ATOM 740 C CA . VAL A 1 100 ? -2.977 -2.167 5.293 1.00 98.88 100 VAL A CA 1
ATOM 741 C C . VAL A 1 100 ? -2.201 -2.660 4.081 1.00 98.88 100 VAL A C 1
ATOM 743 O O . VAL A 1 100 ? -2.169 -3.859 3.821 1.00 98.88 100 VAL A O 1
ATOM 746 N N . PHE A 1 101 ? -1.558 -1.759 3.343 1.00 98.88 101 PHE A N 1
ATOM 747 C CA . PHE A 1 101 ? -0.641 -2.115 2.267 1.00 98.88 101 PHE A CA 1
ATOM 748 C C . PHE A 1 101 ? 0.789 -2.179 2.788 1.00 98.88 101 PHE A C 1
ATOM 750 O O . PHE A 1 101 ? 1.409 -1.150 3.035 1.00 98.88 101 PHE A O 1
ATOM 757 N N . VAL A 1 102 ? 1.341 -3.380 2.919 1.00 98.56 102 VAL A N 1
ATOM 758 C CA . VAL A 1 102 ? 2.741 -3.542 3.325 1.00 98.56 102 VAL A CA 1
ATOM 759 C C . VAL A 1 102 ? 3.635 -3.513 2.090 1.00 98.56 102 VAL A C 1
ATOM 761 O O . VAL A 1 102 ? 3.494 -4.342 1.187 1.00 98.56 102 VAL A O 1
ATOM 764 N N . TRP A 1 103 ? 4.556 -2.548 2.044 1.00 96.38 103 TRP A N 1
ATOM 765 C CA . TRP A 1 103 ? 5.486 -2.377 0.934 1.00 96.38 103 TRP A CA 1
ATOM 766 C C . TRP A 1 103 ? 6.918 -2.723 1.342 1.00 96.38 103 TRP A C 1
ATOM 768 O O . TRP A 1 103 ? 7.510 -2.100 2.220 1.00 96.38 103 TRP A O 1
ATOM 778 N N . GLY A 1 104 ? 7.487 -3.725 0.667 1.00 92.69 104 GLY A N 1
ATOM 779 C CA . GLY A 1 104 ? 8.853 -4.204 0.895 1.00 92.69 104 GLY A CA 1
ATOM 780 C C . GLY A 1 104 ? 9.916 -3.621 -0.036 1.00 92.69 104 GLY A C 1
ATOM 781 O O . GLY A 1 104 ? 11.045 -4.107 -0.049 1.00 92.69 104 GLY A O 1
ATOM 782 N N . GLY A 1 105 ? 9.571 -2.616 -0.844 1.00 90.44 105 GLY A N 1
ATOM 783 C CA . GLY A 1 105 ? 10.476 -2.068 -1.855 1.00 90.44 105 GLY A CA 1
ATOM 784 C C . GLY A 1 105 ? 10.667 -2.989 -3.066 1.00 90.44 105 GLY A C 1
ATOM 785 O O . GLY A 1 105 ? 10.178 -4.117 -3.108 1.00 90.44 105 GLY A O 1
ATOM 786 N N . ALA A 1 106 ? 11.393 -2.495 -4.073 1.00 84.38 106 ALA A N 1
ATOM 787 C CA . ALA A 1 106 ? 11.642 -3.224 -5.322 1.00 84.38 106 ALA A CA 1
ATOM 788 C C . ALA A 1 106 ? 12.636 -4.394 -5.180 1.00 84.38 106 ALA A C 1
ATOM 790 O O . ALA A 1 106 ? 12.690 -5.246 -6.058 1.00 84.38 106 ALA A O 1
ATOM 791 N N . GLY A 1 107 ? 13.432 -4.418 -4.106 1.00 82.38 107 GLY A N 1
ATOM 792 C CA . GLY A 1 107 ? 14.434 -5.459 -3.864 1.00 82.38 107 GLY A CA 1
ATOM 793 C C . GLY A 1 107 ? 13.906 -6.603 -3.002 1.00 82.38 107 GLY A C 1
ATOM 794 O O . GLY A 1 107 ? 13.759 -7.723 -3.475 1.00 82.38 107 GLY A O 1
ATOM 795 N N . ARG A 1 108 ? 13.630 -6.321 -1.722 1.00 87.75 108 ARG A N 1
ATOM 796 C CA . ARG A 1 108 ? 13.244 -7.339 -0.731 1.00 87.75 108 ARG A CA 1
ATOM 797 C C . ARG A 1 108 ? 11.840 -7.896 -0.959 1.00 87.75 108 ARG A C 1
ATOM 799 O O . ARG A 1 108 ? 11.630 -9.094 -0.784 1.00 87.75 108 ARG A O 1
ATOM 806 N N . GLY A 1 109 ? 10.884 -7.021 -1.277 1.00 90.56 109 GLY A N 1
ATOM 807 C CA . GLY A 1 109 ? 9.467 -7.373 -1.279 1.00 90.56 109 GLY A CA 1
ATOM 808 C C . GLY A 1 109 ? 8.963 -7.820 0.103 1.00 90.56 109 GLY A C 1
ATOM 809 O O . GLY A 1 109 ? 9.582 -7.548 1.139 1.00 90.56 109 GLY A O 1
ATOM 810 N N . VAL A 1 110 ? 7.810 -8.488 0.110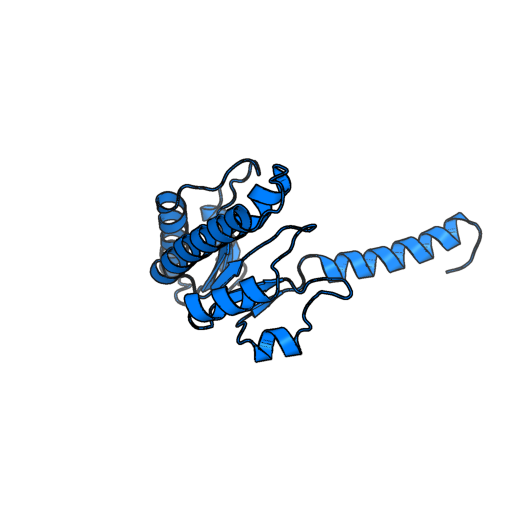 1.00 94.25 110 VAL A N 1
ATOM 811 C CA . VAL A 1 110 ? 7.217 -9.118 1.299 1.00 94.25 110 VAL A CA 1
ATOM 812 C C . VAL A 1 110 ? 7.238 -10.627 1.070 1.00 94.25 110 VAL A C 1
ATOM 814 O O . VAL A 1 110 ? 6.797 -11.091 0.019 1.00 94.25 110 VAL A O 1
ATOM 817 N N . ARG A 1 111 ? 7.806 -11.384 2.008 1.00 93.50 111 ARG A N 1
ATOM 818 C CA . ARG A 1 111 ? 8.036 -12.831 1.882 1.00 93.50 111 ARG A CA 1
ATOM 819 C C . ARG A 1 111 ? 6.781 -13.621 2.265 1.00 93.50 111 ARG A C 1
ATOM 821 O O . ARG A 1 111 ? 5.955 -13.125 3.022 1.00 93.50 111 ARG A O 1
ATOM 828 N N . ASP A 1 112 ? 6.670 -14.870 1.804 1.00 95.12 112 ASP A N 1
ATOM 829 C CA . ASP A 1 112 ? 5.487 -15.723 2.038 1.00 95.12 112 ASP A CA 1
ATOM 830 C C . ASP A 1 112 ? 5.095 -15.801 3.532 1.00 95.12 112 ASP A C 1
ATOM 832 O O . ASP A 1 112 ? 3.985 -15.419 3.905 1.00 95.12 112 ASP A O 1
ATOM 836 N N . HIS A 1 113 ? 6.022 -16.192 4.414 1.00 95.31 113 HIS A N 1
ATOM 837 C CA . HIS A 1 113 ? 5.727 -16.292 5.851 1.00 95.31 113 HIS A CA 1
ATOM 838 C C . HIS A 1 113 ? 5.247 -14.962 6.460 1.00 95.31 113 HIS A C 1
ATOM 840 O O . HIS A 1 113 ? 4.359 -14.964 7.308 1.00 95.31 113 HIS A O 1
ATOM 846 N N . GLU A 1 114 ? 5.773 -13.824 5.996 1.00 97.12 114 GLU A N 1
ATOM 847 C CA . GLU A 1 114 ? 5.339 -12.497 6.441 1.00 97.12 114 GLU A CA 1
ATOM 848 C C . GLU A 1 114 ? 3.917 -12.211 5.967 1.00 97.12 114 GLU A C 1
ATOM 850 O O . GLU A 1 114 ? 3.105 -11.732 6.748 1.00 97.12 114 GLU A O 1
ATOM 855 N N . ILE A 1 115 ? 3.588 -12.545 4.715 1.00 98.12 115 ILE A N 1
ATOM 856 C CA . ILE A 1 115 ? 2.236 -12.386 4.165 1.00 98.12 115 ILE A CA 1
ATOM 857 C C . ILE A 1 115 ? 1.236 -13.195 4.991 1.00 98.12 115 ILE A C 1
ATOM 859 O O . ILE A 1 115 ? 0.215 -12.646 5.401 1.00 98.12 115 ILE A O 1
ATOM 863 N N . ARG A 1 116 ? 1.532 -14.467 5.287 1.00 98.44 116 ARG A N 1
ATOM 864 C CA . ARG A 1 116 ? 0.650 -15.323 6.100 1.00 98.44 116 ARG A CA 1
ATOM 865 C C . ARG A 1 116 ? 0.436 -14.752 7.499 1.00 98.44 116 ARG A C 1
ATOM 867 O O . ARG A 1 116 ? -0.707 -14.650 7.942 1.00 98.44 116 ARG A O 1
ATOM 874 N N . THR A 1 117 ? 1.511 -14.327 8.165 1.00 98.62 117 THR A N 1
ATOM 875 C CA . THR A 1 117 ? 1.424 -13.684 9.483 1.00 98.62 117 THR A CA 1
ATOM 876 C C . THR A 1 117 ? 0.583 -12.413 9.420 1.00 98.62 117 THR A C 1
ATOM 878 O O . THR A 1 117 ? -0.348 -12.246 10.201 1.00 98.62 117 THR A O 1
ATOM 881 N N . LEU A 1 118 ? 0.852 -11.532 8.455 1.00 98.81 118 LEU A N 1
ATOM 882 C CA . LEU A 1 118 ? 0.153 -10.257 8.311 1.00 98.81 118 LEU A CA 1
ATOM 883 C C . LEU A 1 118 ? -1.331 -10.434 7.970 1.00 98.81 118 LEU A C 1
ATOM 885 O O . LEU A 1 118 ? -2.156 -9.665 8.460 1.00 98.81 118 LEU A O 1
ATOM 889 N N . VAL A 1 119 ? -1.700 -11.448 7.181 1.00 98.81 119 VAL A N 1
ATOM 890 C CA . VAL A 1 119 ? -3.113 -11.782 6.947 1.00 98.81 119 VAL A CA 1
ATOM 891 C C . VAL A 1 119 ? -3.810 -12.150 8.256 1.00 98.81 119 VAL A C 1
ATOM 893 O O . VAL A 1 119 ? -4.891 -11.621 8.524 1.00 98.81 119 VAL A O 1
ATOM 896 N N . GLY A 1 120 ? -3.193 -12.996 9.088 1.00 98.75 120 GLY A N 1
ATOM 897 C CA . GLY A 1 120 ? -3.736 -13.354 10.400 1.00 98.75 120 GLY A CA 1
ATOM 898 C C . GLY A 1 120 ? -3.869 -12.142 11.326 1.00 98.75 120 GLY A C 1
ATOM 899 O O . GLY A 1 120 ? -4.947 -11.866 11.848 1.00 98.75 120 GLY A O 1
ATOM 900 N N . GLU A 1 121 ? -2.798 -11.362 11.462 1.00 98.81 121 GLU A N 1
ATOM 901 C CA . GLU A 1 121 ? -2.733 -10.199 12.356 1.00 98.81 121 GLU A CA 1
ATOM 902 C C . GLU A 1 121 ? -3.682 -9.057 11.957 1.00 98.81 121 GLU A C 1
ATOM 904 O O . GLU A 1 121 ? -4.131 -8.294 12.817 1.00 98.81 121 GLU A O 1
ATOM 909 N N . PHE A 1 122 ? -4.006 -8.929 10.666 1.00 98.81 122 PHE A N 1
ATOM 910 C CA . PHE A 1 122 ? -4.909 -7.897 10.139 1.00 98.81 122 PHE A CA 1
ATOM 911 C C . PHE A 1 122 ? -6.337 -8.396 9.880 1.00 98.81 122 PHE A C 1
ATOM 913 O O . PHE A 1 122 ? -7.191 -7.618 9.433 1.00 98.81 122 PHE A O 1
ATOM 920 N N . GLY A 1 123 ? -6.622 -9.671 10.163 1.00 98.31 123 GLY A N 1
ATOM 921 C CA . GLY A 1 123 ? -7.926 -10.288 9.915 1.00 98.31 123 GLY A CA 1
ATOM 922 C C . GLY A 1 123 ? -8.321 -10.239 8.437 1.00 98.31 123 GLY A C 1
ATOM 923 O O . GLY A 1 123 ? -9.418 -9.798 8.107 1.00 98.31 123 GLY A O 1
ATOM 924 N N . GLY A 1 124 ? -7.395 -10.584 7.538 1.00 98.12 124 GLY A N 1
ATOM 925 C CA . GLY A 1 124 ? -7.613 -10.585 6.085 1.00 98.12 124 GLY A CA 1
ATOM 926 C C . GLY A 1 124 ? -7.470 -9.224 5.400 1.00 98.12 124 GLY A C 1
ATOM 927 O O . GLY A 1 124 ? -7.349 -9.158 4.182 1.00 98.12 124 GLY A O 1
ATOM 928 N N . ARG A 1 125 ? -7.403 -8.114 6.145 1.00 98.75 125 ARG A N 1
ATOM 929 C CA . ARG A 1 125 ? -7.339 -6.745 5.588 1.00 98.75 125 ARG A CA 1
ATOM 930 C C . ARG A 1 125 ? -5.939 -6.334 5.105 1.00 98.75 125 ARG A C 1
ATOM 932 O O . ARG A 1 125 ? -5.543 -5.174 5.228 1.00 98.75 125 ARG A O 1
ATOM 939 N N . LEU A 1 126 ? -5.188 -7.280 4.545 1.00 98.88 126 LEU A N 1
ATOM 940 C CA . LEU A 1 126 ? -3.872 -7.054 3.954 1.00 98.88 126 LEU A CA 1
ATOM 941 C C . LEU A 1 126 ? -4.001 -6.721 2.463 1.00 98.88 126 LEU A C 1
ATOM 943 O O . LEU A 1 126 ? -4.698 -7.402 1.710 1.00 98.88 126 LEU A O 1
ATOM 947 N N . ALA A 1 127 ? -3.272 -5.699 2.032 1.00 98.81 127 ALA A N 1
ATOM 948 C CA . ALA A 1 127 ? -2.999 -5.410 0.637 1.00 98.81 127 ALA A CA 1
ATOM 949 C C . ALA A 1 127 ? -1.507 -5.621 0.339 1.00 98.81 127 ALA A C 1
ATOM 951 O O . ALA A 1 127 ? -0.649 -5.305 1.164 1.00 98.81 127 ALA A O 1
ATOM 952 N N . VAL A 1 128 ? -1.188 -6.114 -0.856 1.00 98.31 128 VAL A N 1
ATOM 953 C CA . VAL A 1 128 ? 0.195 -6.297 -1.329 1.00 98.31 128 VAL A CA 1
ATOM 954 C C . VAL A 1 128 ? 0.347 -5.813 -2.771 1.00 98.31 128 VAL A C 1
ATOM 956 O O . VAL A 1 128 ? -0.631 -5.594 -3.496 1.00 98.31 128 VAL A O 1
ATOM 959 N N . LYS A 1 129 ? 1.592 -5.651 -3.216 1.00 97.38 129 LYS A N 1
ATOM 960 C CA . LYS A 1 129 ? 1.907 -5.610 -4.645 1.00 97.38 129 LYS A CA 1
ATOM 961 C C . LYS A 1 129 ? 2.276 -7.021 -5.080 1.00 97.38 129 LYS A C 1
ATOM 963 O O . LYS A 1 129 ? 3.039 -7.688 -4.388 1.00 97.38 129 LYS A O 1
ATOM 968 N N . LEU A 1 130 ? 1.784 -7.435 -6.239 1.00 96.31 130 LEU A N 1
ATOM 969 C CA . LEU A 1 130 ? 2.221 -8.646 -6.908 1.00 96.31 130 LEU A CA 1
ATOM 970 C C . LEU A 1 130 ? 3.737 -8.574 -7.144 1.00 96.31 130 LEU A C 1
ATOM 972 O O . LEU A 1 130 ? 4.250 -7.606 -7.732 1.00 96.31 130 LEU A O 1
ATOM 976 N N . GLY A 1 131 ? 4.432 -9.573 -6.604 1.00 91.81 131 GLY A N 1
ATOM 977 C CA . GLY A 1 131 ? 5.867 -9.746 -6.776 1.00 91.81 131 GLY A CA 1
ATOM 978 C C . GLY A 1 131 ? 6.211 -10.194 -8.195 1.00 91.81 131 GLY A C 1
ATOM 979 O O . GLY A 1 131 ? 5.350 -10.637 -8.952 1.00 91.81 131 GLY A O 1
ATOM 980 N N . GLU A 1 132 ? 7.483 -10.063 -8.546 1.00 85.81 132 GLU A N 1
ATOM 981 C CA . GLU A 1 132 ? 8.043 -10.543 -9.809 1.00 85.81 132 GLU A CA 1
ATOM 982 C C . GLU A 1 132 ? 9.117 -11.598 -9.505 1.00 85.81 132 GLU A C 1
ATOM 984 O O . GLU A 1 132 ? 9.775 -11.527 -8.466 1.00 85.81 132 GLU A O 1
ATOM 989 N N . GLY A 1 133 ? 9.306 -12.558 -10.413 1.00 84.31 133 GLY A N 1
ATOM 990 C CA . GLY A 1 133 ? 10.308 -13.623 -10.289 1.00 84.31 133 GLY A CA 1
ATOM 991 C C . GLY A 1 133 ? 9.751 -14.959 -9.790 1.00 84.31 133 GLY A C 1
ATOM 992 O O . GLY A 1 133 ? 8.604 -15.057 -9.367 1.00 84.31 133 GLY A O 1
ATOM 993 N N . GLU A 1 134 ? 10.582 -15.999 -9.856 1.00 81.62 134 GLU A N 1
ATOM 994 C CA . GLU A 1 134 ? 10.185 -17.396 -9.599 1.00 81.62 134 GLU A CA 1
ATOM 995 C C . GLU A 1 134 ? 9.733 -17.658 -8.155 1.00 81.62 134 GLU A C 1
ATOM 997 O O . GLU A 1 134 ? 8.941 -18.559 -7.912 1.00 81.62 134 GLU A O 1
ATOM 1002 N N . ASN A 1 135 ? 10.198 -16.843 -7.205 1.00 84.25 135 ASN A N 1
ATOM 1003 C CA . ASN A 1 135 ? 9.858 -16.972 -5.785 1.00 84.25 135 ASN A CA 1
ATOM 1004 C C . ASN A 1 135 ? 8.660 -16.100 -5.366 1.00 84.25 135 ASN A C 1
ATOM 1006 O O . ASN A 1 135 ? 8.333 -16.037 -4.180 1.00 84.25 135 ASN A O 1
ATOM 1010 N N . ALA A 1 136 ? 8.045 -15.367 -6.300 1.00 91.38 136 ALA A N 1
ATOM 1011 C CA . ALA A 1 136 ? 6.883 -14.541 -6.008 1.00 91.38 136 ALA A CA 1
ATOM 1012 C C . ALA A 1 136 ? 5.601 -15.382 -6.027 1.00 91.38 136 ALA A C 1
ATOM 1014 O O . ALA A 1 136 ? 5.366 -16.150 -6.956 1.00 91.38 136 ALA A O 1
ATOM 1015 N N . LEU A 1 137 ? 4.740 -15.176 -5.029 1.00 95.81 137 LEU A N 1
ATOM 1016 C CA . LEU A 1 137 ? 3.420 -15.800 -4.992 1.00 95.81 137 LEU A CA 1
ATOM 1017 C C . LEU A 1 137 ? 2.538 -15.279 -6.134 1.00 95.81 137 LEU A C 1
ATOM 1019 O O . LEU A 1 137 ? 2.481 -14.076 -6.410 1.00 95.81 137 LEU A O 1
ATOM 1023 N N . SER A 1 138 ? 1.805 -16.192 -6.759 1.00 96.50 138 SER A N 1
ATOM 1024 C CA . SER A 1 138 ? 0.787 -15.891 -7.758 1.00 96.50 138 SER A CA 1
ATOM 1025 C C . SER A 1 138 ? -0.439 -15.213 -7.140 1.00 96.50 138 SER A C 1
ATOM 1027 O O . SER A 1 138 ? -0.683 -15.260 -5.934 1.00 96.50 138 SER A O 1
ATOM 1029 N N . VAL A 1 139 ? -1.284 -14.621 -7.991 1.00 97.81 139 VAL A N 1
ATOM 1030 C CA . VAL A 1 139 ? -2.573 -14.049 -7.565 1.00 97.81 139 VAL A CA 1
ATOM 1031 C C . VAL A 1 139 ? -3.450 -15.091 -6.865 1.00 97.81 139 VAL A C 1
ATOM 1033 O O . VAL A 1 139 ? -4.106 -14.756 -5.882 1.00 97.81 139 VAL A O 1
ATOM 1036 N N . ARG A 1 140 ? -3.448 -16.343 -7.348 1.00 98.25 140 ARG A N 1
ATOM 1037 C CA . ARG A 1 140 ? -4.222 -17.433 -6.741 1.00 98.25 140 ARG A CA 1
ATOM 1038 C C . ARG A 1 140 ? -3.703 -17.756 -5.344 1.00 98.25 140 ARG A C 1
ATOM 1040 O O . ARG A 1 140 ? -4.489 -17.750 -4.413 1.00 98.25 140 ARG A O 1
ATOM 1047 N N . GLU A 1 141 ? -2.396 -17.945 -5.188 1.00 98.19 141 GLU A N 1
ATOM 1048 C CA . GLU A 1 141 ? -1.804 -18.245 -3.877 1.00 98.19 141 GLU A CA 1
ATOM 1049 C C . GLU A 1 141 ? -2.039 -17.112 -2.871 1.00 98.19 141 GLU A C 1
ATOM 1051 O O . GLU A 1 141 ? -2.390 -17.370 -1.725 1.00 98.19 141 GLU A O 1
ATOM 1056 N N . LEU A 1 142 ? -1.913 -15.850 -3.295 1.00 98.50 142 LEU A N 1
ATOM 1057 C CA . LEU A 1 142 ? -2.214 -14.694 -2.444 1.00 98.50 142 LEU A CA 1
ATOM 1058 C C . LEU A 1 142 ? -3.693 -14.653 -2.024 1.00 98.50 142 LEU A C 1
ATOM 1060 O O . LEU A 1 142 ? -3.991 -14.365 -0.863 1.00 98.50 142 LEU A O 1
ATOM 1064 N N . ALA A 1 143 ? -4.614 -14.948 -2.945 1.00 98.19 143 ALA A N 1
ATOM 1065 C CA . ALA A 1 143 ? -6.041 -15.021 -2.645 1.00 98.19 143 ALA A CA 1
ATOM 1066 C C . ALA A 1 143 ? -6.359 -16.174 -1.678 1.00 98.19 143 ALA A C 1
ATOM 1068 O O . ALA A 1 143 ? -7.077 -15.958 -0.704 1.00 98.19 143 ALA A O 1
ATOM 1069 N N . ASP A 1 144 ? -5.768 -17.352 -1.891 1.00 98.44 144 ASP A N 1
ATOM 1070 C CA . ASP A 1 144 ? -5.945 -18.536 -1.041 1.00 98.44 144 ASP A CA 1
ATOM 1071 C C . ASP A 1 144 ? -5.394 -18.315 0.378 1.00 98.44 144 ASP A C 1
ATOM 1073 O O . ASP A 1 144 ? -5.951 -18.822 1.351 1.00 98.44 144 ASP A O 1
ATOM 1077 N N . ILE A 1 145 ? -4.326 -17.520 0.522 1.00 98.44 145 ILE A N 1
ATOM 1078 C CA . ILE A 1 145 ? -3.798 -17.105 1.831 1.00 98.44 145 ILE A CA 1
ATOM 1079 C C . ILE A 1 145 ? -4.755 -16.137 2.548 1.00 98.44 145 ILE A C 1
ATOM 1081 O O . ILE A 1 145 ? -4.728 -16.075 3.774 1.00 98.44 145 ILE A O 1
ATOM 1085 N N . GLY A 1 146 ? -5.611 -15.411 1.819 1.00 98.56 146 GLY A N 1
ATOM 1086 C CA . GLY A 1 146 ? -6.582 -14.462 2.376 1.00 98.56 146 GLY A CA 1
ATOM 1087 C C . GLY A 1 146 ? -6.197 -12.986 2.226 1.00 98.56 146 GLY A C 1
ATOM 1088 O O . GLY A 1 146 ? -6.658 -12.148 3.000 1.00 98.56 146 GLY A O 1
ATOM 1089 N N . VAL A 1 147 ? -5.348 -12.642 1.252 1.00 98.69 147 VAL A N 1
ATOM 1090 C CA . VAL A 1 147 ? -5.032 -11.244 0.915 1.00 98.69 147 VAL A CA 1
ATOM 1091 C C . VAL A 1 147 ? -6.257 -10.558 0.299 1.00 98.69 147 VAL A C 1
ATOM 1093 O O . VAL A 1 147 ? -6.777 -11.005 -0.720 1.00 98.69 147 VAL A O 1
ATOM 1096 N N . ALA A 1 148 ? -6.682 -9.422 0.860 1.00 98.44 148 ALA A N 1
ATOM 1097 C CA . ALA A 1 148 ? -7.862 -8.688 0.389 1.00 98.44 148 ALA A CA 1
ATOM 1098 C C . ALA A 1 148 ? -7.637 -7.899 -0.910 1.00 98.44 148 ALA A C 1
ATOM 1100 O O . ALA A 1 148 ? -8.584 -7.664 -1.661 1.00 98.44 148 ALA A O 1
ATOM 1101 N N . ARG A 1 149 ? -6.411 -7.427 -1.173 1.00 98.44 149 ARG A N 1
ATOM 1102 C CA . ARG A 1 149 ? -6.121 -6.591 -2.350 1.00 98.44 149 ARG A CA 1
ATOM 1103 C C . ARG A 1 149 ? -4.726 -6.831 -2.913 1.00 98.44 149 ARG A C 1
ATOM 1105 O O . ARG A 1 149 ? -3.728 -6.715 -2.208 1.00 98.44 149 ARG A O 1
ATOM 1112 N N . ILE A 1 150 ? -4.654 -7.053 -4.222 1.00 98.44 150 ILE A N 1
ATOM 1113 C CA . ILE A 1 150 ? -3.401 -7.257 -4.953 1.00 98.44 150 ILE A CA 1
ATOM 1114 C C . ILE A 1 150 ? -3.270 -6.150 -5.999 1.00 98.44 150 ILE A C 1
ATOM 1116 O O . ILE A 1 150 ? -4.121 -5.993 -6.871 1.00 98.44 150 ILE A O 1
ATOM 1120 N N . SER A 1 151 ? -2.216 -5.347 -5.891 1.00 97.88 151 SER A N 1
ATOM 1121 C CA . SER A 1 151 ? -1.872 -4.304 -6.864 1.00 97.88 151 SER A CA 1
ATOM 1122 C C . SER A 1 151 ? -0.712 -4.746 -7.754 1.00 97.88 151 SER A C 1
ATOM 1124 O O . SER A 1 151 ? 0.031 -5.651 -7.397 1.00 97.88 151 SER A O 1
ATOM 1126 N N . VAL A 1 152 ? -0.509 -4.096 -8.900 1.00 96.25 152 VAL A N 1
ATOM 1127 C CA . VAL A 1 152 ? 0.622 -4.392 -9.806 1.00 96.25 152 VAL A CA 1
ATOM 1128 C C . VAL A 1 152 ? 1.663 -3.269 -9.860 1.00 96.25 152 VAL A C 1
ATOM 1130 O O . VAL A 1 152 ? 2.668 -3.388 -10.551 1.00 96.25 152 VAL A O 1
ATOM 1133 N N . GLY A 1 153 ? 1.469 -2.181 -9.104 1.00 94.19 153 GLY A N 1
ATOM 1134 C CA . GLY A 1 153 ? 2.367 -1.021 -9.112 1.00 94.19 153 GLY A CA 1
ATOM 1135 C C . GLY A 1 153 ? 2.680 -0.532 -10.540 1.00 94.19 153 GLY A C 1
ATOM 1136 O O . GLY A 1 153 ? 1.781 -0.516 -11.380 1.00 94.19 153 GLY A O 1
ATOM 1137 N N . PRO A 1 154 ? 3.939 -0.169 -10.849 1.00 94.50 154 PRO A N 1
ATOM 1138 C CA . PRO A 1 154 ? 4.329 0.260 -12.192 1.00 94.50 154 PRO A CA 1
ATOM 1139 C C . PRO A 1 154 ? 4.584 -0.904 -13.168 1.00 94.50 154 PRO A C 1
ATOM 1141 O O . PRO A 1 154 ? 4.978 -0.653 -14.303 1.00 94.50 154 PRO A O 1
ATOM 1144 N N . SER A 1 155 ? 4.398 -2.167 -12.766 1.00 93.81 155 SER A N 1
ATOM 1145 C CA . SER A 1 155 ? 4.883 -3.330 -13.525 1.00 93.81 155 SER A CA 1
ATOM 1146 C C . SER A 1 155 ? 4.323 -3.410 -14.949 1.00 93.81 155 SER A C 1
ATOM 1148 O O . SER A 1 155 ? 5.075 -3.671 -15.883 1.00 93.81 155 SER A O 1
ATOM 1150 N N . LEU A 1 156 ? 3.035 -3.104 -15.157 1.00 95.19 156 LEU A N 1
ATOM 1151 C CA . LEU A 1 156 ? 2.447 -3.102 -16.506 1.00 95.19 156 LEU A CA 1
ATOM 1152 C C . LEU A 1 156 ? 3.005 -1.978 -17.391 1.00 95.19 156 LEU A C 1
ATOM 1154 O O . LEU A 1 156 ? 3.244 -2.189 -18.578 1.00 95.19 156 LEU A O 1
ATOM 1158 N N . TYR A 1 157 ? 3.267 -0.804 -16.812 1.00 96.31 157 TYR A N 1
ATOM 1159 C CA . TYR A 1 157 ? 3.913 0.301 -17.521 1.00 96.31 157 TYR A CA 1
ATOM 1160 C C . TYR A 1 157 ? 5.348 -0.063 -17.924 1.00 96.31 157 TYR A C 1
ATOM 1162 O O . TYR A 1 157 ? 5.748 0.146 -19.069 1.00 96.31 157 TYR A O 1
ATOM 1170 N N . LEU A 1 158 ? 6.110 -0.676 -17.014 1.00 94.62 158 LEU A N 1
ATOM 1171 C CA . LEU A 1 158 ? 7.467 -1.151 -17.295 1.00 94.62 158 LEU A CA 1
ATOM 1172 C C . LEU A 1 158 ? 7.480 -2.246 -18.373 1.00 94.62 158 LEU A C 1
ATOM 1174 O O . LEU A 1 158 ? 8.341 -2.217 -19.253 1.00 94.62 158 LEU A O 1
ATOM 1178 N N . ALA A 1 159 ? 6.508 -3.163 -18.354 1.00 95.06 159 ALA A N 1
ATOM 1179 C CA . ALA A 1 159 ? 6.349 -4.187 -19.385 1.00 95.06 159 ALA A CA 1
ATOM 1180 C C . ALA A 1 159 ? 6.061 -3.573 -20.766 1.00 95.06 159 ALA A C 1
ATOM 1182 O O . ALA A 1 159 ? 6.718 -3.932 -21.744 1.00 95.06 159 ALA A O 1
ATOM 1183 N N . GLY A 1 160 ? 5.149 -2.598 -20.845 1.00 97.38 160 GLY A N 1
ATOM 1184 C CA . GLY A 1 160 ? 4.884 -1.860 -22.083 1.00 97.38 160 GLY A CA 1
ATOM 1185 C C . GLY A 1 160 ? 6.124 -1.125 -22.601 1.00 97.38 160 GLY A C 1
ATOM 1186 O O . GLY A 1 160 ? 6.486 -1.249 -23.771 1.00 97.38 160 GLY A O 1
ATOM 1187 N N . ASN A 1 161 ? 6.845 -0.436 -21.715 1.00 97.31 161 ASN A N 1
ATOM 1188 C CA . ASN A 1 161 ? 8.075 0.269 -22.075 1.00 97.31 161 ASN A CA 1
ATOM 1189 C C . ASN A 1 161 ? 9.193 -0.662 -22.551 1.00 97.31 161 ASN A C 1
ATOM 1191 O O . ASN A 1 161 ? 9.996 -0.263 -23.396 1.00 97.31 161 ASN A O 1
ATOM 1195 N N . LYS A 1 162 ? 9.255 -1.898 -22.047 1.00 96.75 162 LYS A N 1
ATOM 1196 C CA . LYS A 1 162 ? 10.201 -2.900 -22.546 1.00 96.75 162 LYS A CA 1
ATOM 1197 C C . LYS A 1 162 ? 9.937 -3.217 -24.021 1.00 96.75 162 LYS A C 1
ATOM 1199 O O . LYS A 1 162 ? 10.877 -3.179 -24.809 1.00 96.75 162 LYS A O 1
ATOM 1204 N N . ALA A 1 163 ? 8.678 -3.429 -24.406 1.00 96.81 163 ALA A N 1
ATOM 1205 C CA . ALA A 1 163 ? 8.311 -3.679 -25.801 1.00 96.81 163 ALA A CA 1
ATOM 1206 C C . ALA A 1 163 ? 8.653 -2.483 -26.708 1.00 96.81 163 ALA A C 1
ATOM 1208 O O . ALA A 1 163 ? 9.246 -2.655 -27.773 1.00 96.81 163 ALA A O 1
ATOM 1209 N N . VAL A 1 164 ? 8.357 -1.259 -26.254 1.00 97.69 164 VAL A N 1
ATOM 1210 C CA . VAL A 1 164 ? 8.744 -0.032 -26.974 1.00 97.69 164 VAL A CA 1
ATOM 1211 C C . VAL A 1 164 ? 10.261 0.034 -27.160 1.00 97.69 164 VAL A C 1
ATOM 1213 O O . VAL A 1 164 ? 10.738 0.305 -28.261 1.00 97.69 164 VAL A O 1
ATOM 1216 N N . ARG A 1 165 ? 11.033 -0.256 -26.105 1.00 97.44 165 ARG A N 1
ATOM 1217 C CA . ARG A 1 165 ? 12.501 -0.254 -26.144 1.00 97.44 165 ARG A CA 1
ATOM 1218 C C . ARG A 1 165 ? 13.058 -1.288 -27.120 1.00 97.44 165 ARG A C 1
ATOM 1220 O O . ARG A 1 165 ? 14.025 -0.988 -27.814 1.00 97.44 165 ARG A O 1
ATOM 1227 N N . GLU A 1 166 ? 12.474 -2.479 -27.179 1.00 97.06 166 GLU A N 1
ATOM 1228 C CA . GLU A 1 166 ? 12.887 -3.539 -28.106 1.00 97.06 166 GLU A CA 1
ATOM 1229 C C . GLU A 1 166 ? 12.680 -3.122 -29.567 1.00 97.06 166 GLU A C 1
ATOM 1231 O O . GLU A 1 166 ? 13.611 -3.207 -30.370 1.00 97.06 166 GLU A O 1
ATOM 1236 N N . VAL A 1 167 ? 11.495 -2.603 -29.903 1.00 97.56 167 VAL A N 1
ATOM 1237 C CA . VAL A 1 167 ? 11.174 -2.117 -31.256 1.00 97.56 167 VAL A CA 1
ATOM 1238 C C . VAL A 1 167 ? 12.069 -0.935 -31.640 1.00 97.56 167 VAL A C 1
ATOM 1240 O O . VAL A 1 167 ? 12.670 -0.933 -32.713 1.00 97.56 167 VAL A O 1
ATOM 1243 N N . ALA A 1 168 ? 12.229 0.044 -30.745 1.00 97.88 168 ALA A N 1
ATOM 1244 C CA . ALA A 1 168 ? 13.112 1.186 -30.973 1.00 97.88 168 ALA A CA 1
ATOM 1245 C C . ALA A 1 168 ? 14.572 0.749 -31.182 1.00 97.88 168 ALA A C 1
ATOM 1247 O O . ALA A 1 168 ? 15.250 1.263 -32.072 1.00 97.88 168 ALA A O 1
ATOM 1248 N N . GLY A 1 169 ? 15.041 -0.234 -30.407 1.00 97.62 169 GLY A N 1
ATOM 1249 C CA . GLY A 1 169 ? 16.370 -0.822 -30.558 1.00 97.62 169 GLY A CA 1
ATOM 1250 C C . GLY A 1 169 ? 16.590 -1.422 -31.946 1.00 97.62 169 GLY A C 1
ATOM 1251 O O . GLY A 1 169 ? 17.622 -1.155 -32.560 1.00 97.62 169 GLY A O 1
ATOM 1252 N N . ARG A 1 170 ? 15.601 -2.154 -32.483 1.00 97.50 170 ARG A N 1
ATOM 1253 C CA . ARG A 1 170 ? 15.657 -2.678 -33.858 1.00 97.50 170 ARG A CA 1
ATOM 1254 C C . ARG A 1 170 ? 15.757 -1.563 -34.894 1.00 97.50 170 ARG A C 1
ATOM 1256 O O . ARG A 1 170 ? 16.613 -1.639 -35.770 1.00 97.50 170 ARG A O 1
ATOM 1263 N N . ILE A 1 171 ? 14.919 -0.529 -34.782 1.00 98.12 171 ILE A N 1
ATOM 1264 C CA . ILE A 1 171 ? 14.897 0.597 -35.730 1.00 98.12 171 ILE A CA 1
ATOM 1265 C C . ILE A 1 171 ? 16.254 1.307 -35.766 1.00 98.12 171 ILE A C 1
ATOM 1267 O O . ILE A 1 171 ? 16.810 1.524 -36.841 1.00 98.12 171 ILE A O 1
ATOM 1271 N N . VAL A 1 172 ? 16.822 1.630 -34.600 1.00 97.81 172 VAL A N 1
ATOM 1272 C CA . VAL A 1 172 ? 18.109 2.345 -34.508 1.00 97.81 172 VAL A CA 1
ATOM 1273 C C . VAL A 1 172 ? 19.270 1.514 -35.074 1.00 97.81 172 VAL A C 1
ATOM 1275 O O . VAL A 1 172 ? 20.233 2.077 -35.586 1.00 97.81 172 VAL A O 1
ATOM 1278 N N . GLN A 1 173 ? 19.169 0.184 -35.050 1.00 97.75 173 GLN A N 1
ATOM 1279 C CA . GLN A 1 173 ? 20.150 -0.733 -35.644 1.00 97.75 173 GLN A CA 1
ATOM 1280 C C . GLN A 1 173 ? 19.941 -0.970 -37.155 1.00 97.75 173 GLN A C 1
ATOM 1282 O O . GLN A 1 173 ? 20.589 -1.840 -37.733 1.00 97.75 173 GLN A O 1
ATOM 1287 N N . GLY A 1 174 ? 19.048 -0.217 -37.810 1.00 97.44 174 GLY A N 1
ATOM 1288 C CA . GLY A 1 174 ? 18.738 -0.357 -39.239 1.00 97.44 174 GLY A CA 1
ATOM 1289 C C . GLY A 1 174 ? 17.735 -1.470 -39.565 1.00 97.44 174 GLY A C 1
ATOM 1290 O O . GLY A 1 174 ? 17.542 -1.809 -40.733 1.00 97.44 174 GLY A O 1
ATOM 1291 N N . GLY A 1 175 ? 17.101 -2.055 -38.547 1.00 94.81 175 GLY A N 1
ATOM 1292 C CA . GLY A 1 175 ? 16.024 -3.028 -38.691 1.00 94.81 175 GLY A CA 1
ATOM 1293 C C . GLY A 1 175 ? 14.676 -2.393 -39.055 1.00 94.81 175 GLY A C 1
ATOM 1294 O O . GLY A 1 175 ? 14.548 -1.186 -39.254 1.00 94.81 175 GLY A O 1
ATOM 1295 N N . ARG A 1 176 ? 13.641 -3.234 -39.138 1.00 89.94 176 ARG A N 1
ATOM 1296 C CA . ARG A 1 176 ? 12.241 -2.820 -39.337 1.00 89.94 176 ARG A CA 1
ATOM 1297 C C . ARG A 1 176 ? 11.490 -2.799 -37.998 1.00 89.94 176 ARG A C 1
ATOM 1299 O O . ARG A 1 176 ? 12.026 -3.267 -36.989 1.00 89.94 176 ARG A O 1
ATOM 1306 N N . LEU A 1 177 ? 10.267 -2.255 -38.024 1.00 87.88 177 LEU A N 1
ATOM 1307 C CA . LEU A 1 177 ? 9.296 -2.345 -36.925 1.00 87.88 177 LEU A CA 1
ATOM 1308 C C . LEU A 1 177 ? 9.148 -3.786 -36.431 1.00 87.88 177 LEU A C 1
ATOM 1310 O O . LEU A 1 177 ? 9.029 -4.697 -37.278 1.00 87.88 177 LEU A O 1
#

Organism: NCBI:txid363999

Radius of gyration: 18.56 Å; chains: 1; bounding box: 41×38×56 Å

InterPro domains:
  IPR015813 Pyruvate/Phosphoenolpyruvate kinase-like domain superfamily [SSF51621] (10-175)
  IPR040442 Pyruvate kinase-like domain superfamily [G3DSA:3.20.20.60] (3-177)

Foldseek 3Di:
DVQVVLVVCVVVPHQEDEAEQQDPVNQDGHDLVVLLVVLLSSCVSCVVVVSNRYAYAYEYCLLVSCVVVPNDDDDVVVVVSLVVLLVSQVSSVVSPHQAYEYANPLPGAAAPVSLLVSCVSNVLRYEYEQHDDPRTDDPVRSVVSRHPYYHPPCVVVVVVVVVVVVQVVQVVVVHHD